Protein AF-A0A354JS98-F1 (afdb_monomer)

Radius of gyration: 16.44 Å; Cα contacts (8 Å, |Δi|>4): 224; chains: 1; bounding box: 30×40×47 Å

Structure (mmCIF, N/CA/C/O backbone):
data_AF-A0A354JS98-F1
#
_entry.id   AF-A0A354JS98-F1
#
loop_
_atom_site.group_PDB
_atom_site.id
_atom_site.type_symbol
_atom_site.label_atom_id
_atom_site.label_alt_id
_atom_site.label_comp_id
_atom_site.label_asym_id
_atom_site.label_entity_id
_atom_site.label_seq_id
_atom_site.pdbx_PDB_ins_code
_atom_site.Cartn_x
_atom_site.Cartn_y
_atom_site.Cartn_z
_atom_site.occupancy
_atom_site.B_iso_or_equiv
_atom_site.auth_seq_id
_atom_site.auth_comp_id
_atom_site.auth_asym_id
_atom_site.auth_atom_id
_atom_site.pdbx_PDB_model_num
ATOM 1 N N . MET A 1 1 ? 10.397 -29.725 30.280 1.00 52.09 1 MET A N 1
ATOM 2 C CA . MET A 1 1 ? 10.888 -28.496 29.608 1.00 52.09 1 MET A CA 1
ATOM 3 C C . MET A 1 1 ? 10.385 -28.282 28.173 1.00 52.09 1 MET A C 1
ATOM 5 O O . MET A 1 1 ? 10.429 -27.148 27.729 1.00 52.09 1 MET A O 1
ATOM 9 N N . LYS A 1 2 ? 9.846 -29.285 27.450 1.00 50.34 2 LYS A N 1
ATOM 10 C CA . LYS A 1 2 ? 9.304 -29.074 26.085 1.00 50.34 2 LYS A CA 1
ATOM 11 C C . LYS A 1 2 ? 7.901 -28.435 26.023 1.00 50.34 2 LYS A C 1
ATOM 13 O O . LYS A 1 2 ? 7.589 -27.791 25.032 1.00 50.34 2 LYS A O 1
ATOM 18 N N . GLN A 1 3 ? 7.075 -28.561 27.069 1.00 50.25 3 GLN A N 1
ATOM 19 C CA . GLN A 1 3 ? 5.713 -27.999 27.054 1.00 50.25 3 GLN A CA 1
ATOM 20 C C . GLN A 1 3 ? 5.657 -26.477 27.264 1.00 50.25 3 GLN A C 1
ATOM 22 O O . GLN A 1 3 ? 4.811 -25.825 26.662 1.00 50.25 3 GLN A O 1
ATOM 27 N N . LEU A 1 4 ? 6.586 -25.889 28.033 1.00 48.28 4 LEU A N 1
ATOM 28 C CA . LEU A 1 4 ? 6.614 -24.433 28.241 1.00 48.28 4 LEU A CA 1
ATOM 29 C C . LEU A 1 4 ? 6.914 -23.668 26.940 1.00 48.28 4 LEU A C 1
ATOM 31 O O . LEU A 1 4 ? 6.246 -22.686 26.655 1.00 48.28 4 LEU A O 1
ATOM 35 N N . LEU A 1 5 ? 7.854 -24.153 26.118 1.00 53.56 5 LEU A N 1
ATOM 36 C CA . LEU A 1 5 ? 8.193 -23.544 24.821 1.00 53.56 5 LEU A CA 1
ATOM 37 C C . LEU A 1 5 ? 7.005 -23.523 23.842 1.00 53.56 5 LEU A C 1
ATOM 39 O O . LEU A 1 5 ? 6.839 -22.553 23.108 1.00 53.56 5 LEU A O 1
ATOM 43 N N . SER A 1 6 ? 6.155 -24.556 23.857 1.00 54.41 6 SER A N 1
ATOM 44 C CA . SER A 1 6 ? 4.988 -24.646 22.968 1.00 54.41 6 SER A CA 1
ATOM 45 C C . SER A 1 6 ? 3.874 -23.667 23.348 1.00 54.41 6 SER A C 1
ATOM 47 O O . SER A 1 6 ? 3.207 -23.140 22.462 1.00 54.41 6 SER A O 1
ATOM 49 N N . VAL A 1 7 ? 3.666 -23.420 24.645 1.00 56.53 7 VAL A N 1
ATOM 50 C CA . VAL A 1 7 ? 2.613 -22.516 25.136 1.00 56.53 7 VAL A CA 1
ATOM 51 C C . VAL A 1 7 ? 2.995 -21.056 24.890 1.00 56.53 7 VAL A C 1
ATOM 53 O O . VAL A 1 7 ? 2.169 -20.287 24.404 1.00 56.53 7 VAL A O 1
ATOM 56 N N . THR A 1 8 ? 4.253 -20.673 25.131 1.00 53.62 8 THR A N 1
ATOM 57 C CA . THR A 1 8 ? 4.717 -19.303 24.863 1.00 53.62 8 THR A CA 1
ATOM 58 C C . THR A 1 8 ? 4.681 -18.975 23.371 1.00 53.62 8 THR A C 1
ATOM 60 O O . THR A 1 8 ? 4.255 -17.887 22.995 1.00 53.62 8 THR A O 1
ATOM 63 N N . LEU A 1 9 ? 5.053 -19.930 22.509 1.00 52.62 9 LEU A N 1
ATOM 64 C CA . LEU A 1 9 ? 4.983 -19.765 21.056 1.00 52.62 9 LEU A CA 1
ATOM 65 C C . LEU A 1 9 ? 3.535 -19.576 20.576 1.00 52.62 9 LEU A C 1
ATOM 67 O O . LEU A 1 9 ? 3.267 -18.685 19.775 1.00 52.62 9 LEU A O 1
ATOM 71 N N . PHE A 1 10 ? 2.588 -20.350 21.117 1.00 53.75 10 PHE A N 1
ATOM 72 C CA . PHE A 1 10 ? 1.164 -20.195 20.805 1.00 53.75 10 PHE A CA 1
ATOM 73 C C . PHE A 1 10 ? 0.607 -18.838 21.251 1.00 53.75 10 PHE A C 1
ATOM 75 O O . PHE A 1 10 ? -0.144 -18.216 20.505 1.00 53.75 10 PHE A O 1
ATOM 82 N N . ILE A 1 11 ? 0.995 -18.349 22.435 1.00 53.97 11 ILE A N 1
ATOM 83 C CA . ILE A 1 11 ? 0.568 -17.037 22.948 1.00 53.97 11 ILE A CA 1
ATOM 84 C C . ILE A 1 11 ? 1.119 -15.896 22.080 1.00 53.97 11 ILE A C 1
ATOM 86 O O . ILE A 1 11 ? 0.388 -14.949 21.803 1.00 53.97 11 ILE A O 1
ATOM 90 N N . ILE A 1 12 ? 2.368 -15.993 21.613 1.00 51.97 12 ILE A N 1
ATOM 91 C CA . ILE A 1 12 ? 2.982 -14.9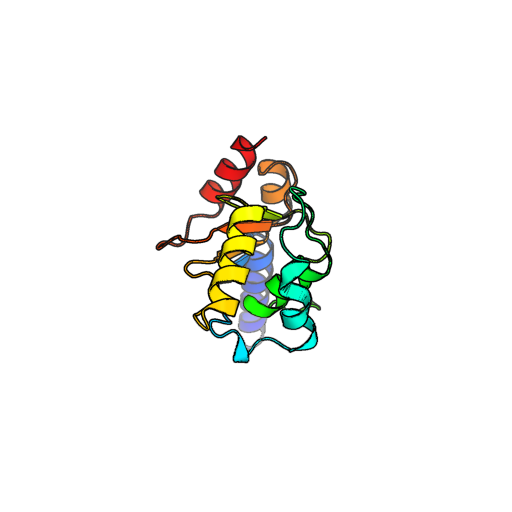96 20.718 1.00 51.97 12 ILE A CA 1
ATOM 92 C C . ILE A 1 12 ? 2.290 -14.988 19.345 1.00 51.97 12 ILE A C 1
ATOM 94 O O . ILE A 1 12 ? 1.943 -13.928 18.831 1.00 51.97 12 ILE A O 1
ATOM 98 N N . ILE A 1 13 ? 2.023 -16.162 18.767 1.00 53.16 13 ILE A N 1
ATOM 99 C CA . ILE A 1 13 ? 1.314 -16.271 17.482 1.00 53.16 13 ILE A CA 1
ATOM 100 C C . ILE A 1 13 ? -0.126 -15.746 17.607 1.00 53.16 13 ILE A C 1
ATOM 102 O O . ILE A 1 13 ? -0.634 -15.080 16.705 1.00 53.16 13 ILE A O 1
ATOM 106 N N . PHE A 1 14 ? -0.795 -16.016 18.731 1.00 50.31 14 PHE A N 1
ATOM 107 C CA . PHE A 1 14 ? -2.160 -15.551 18.963 1.00 50.31 14 PHE A CA 1
ATOM 108 C C . PHE A 1 14 ? -2.218 -14.038 19.225 1.00 50.31 14 PHE A C 1
ATOM 110 O O . PHE A 1 14 ? -3.100 -13.367 18.695 1.00 50.31 14 PHE A O 1
ATOM 117 N N . SER A 1 15 ? -1.260 -13.463 19.960 1.00 45.34 15 SER A N 1
ATOM 118 C CA . SER A 1 15 ? -1.198 -12.013 20.193 1.00 45.34 15 SER A CA 1
ATOM 119 C C . SER A 1 15 ? -0.894 -11.221 18.917 1.00 45.34 15 SER A C 1
ATOM 121 O O . SER A 1 15 ? -1.490 -10.163 18.716 1.00 45.34 15 SER A O 1
ATOM 123 N N . MET A 1 16 ? -0.090 -11.767 17.996 1.00 49.91 16 MET A N 1
ATOM 124 C CA . MET A 1 16 ? 0.103 -11.198 16.652 1.00 49.91 16 MET A CA 1
ATOM 125 C C . MET A 1 16 ? -1.179 -11.173 15.808 1.00 49.91 16 MET A C 1
ATOM 127 O O . MET A 1 16 ? -1.287 -10.345 14.914 1.00 49.91 16 MET A O 1
ATOM 131 N N . LYS A 1 17 ? -2.160 -12.048 16.076 1.00 52.03 17 LYS A N 1
ATOM 132 C CA . LYS A 1 17 ? -3.484 -11.995 15.425 1.00 52.03 17 LYS A CA 1
ATOM 133 C C . LYS A 1 17 ? -4.448 -11.016 16.102 1.00 52.03 17 LYS A C 1
ATOM 135 O O . LYS A 1 17 ? -5.397 -10.566 15.465 1.00 52.03 17 LYS A O 1
ATOM 140 N N . ILE A 1 18 ? -4.226 -10.697 17.381 1.00 52.81 18 ILE A N 1
ATOM 141 C CA . ILE A 1 18 ? -5.050 -9.744 18.141 1.00 52.81 18 ILE A CA 1
ATOM 142 C C . ILE A 1 18 ? -4.742 -8.303 17.723 1.00 52.81 18 ILE A C 1
ATOM 144 O O . ILE A 1 18 ? -5.649 -7.475 17.697 1.00 52.81 18 ILE A O 1
ATOM 148 N N . PHE A 1 19 ? -3.501 -7.994 17.350 1.00 61.78 19 PHE A N 1
ATOM 149 C CA . PHE A 1 19 ? -3.113 -6.680 16.838 1.00 61.78 19 PHE A CA 1
ATOM 150 C C . PHE A 1 19 ? -2.983 -6.708 15.313 1.00 61.78 19 PHE A C 1
ATOM 152 O O . PHE A 1 19 ? -2.596 -7.718 14.737 1.00 61.78 19 PHE A O 1
ATOM 159 N N . GLY A 1 20 ? -3.336 -5.605 14.647 1.00 75.94 20 GLY A N 1
ATOM 160 C CA . GLY A 1 20 ? -3.056 -5.450 13.220 1.00 75.94 20 GLY A CA 1
ATOM 161 C C . GLY A 1 20 ? -1.573 -5.671 12.897 1.00 75.94 20 GLY A C 1
ATOM 162 O O . GLY A 1 20 ? -0.706 -5.440 13.742 1.00 75.94 20 GLY A O 1
ATOM 163 N N . GLN A 1 21 ? -1.285 -6.123 11.680 1.00 90.50 21 GLN A N 1
ATOM 164 C CA . GLN A 1 21 ? 0.074 -6.446 11.241 1.00 90.50 21 GLN A CA 1
ATOM 165 C C . GLN A 1 21 ? 0.676 -5.263 10.486 1.00 90.50 21 GLN A C 1
ATOM 167 O O . GLN A 1 21 ? -0.036 -4.526 9.806 1.00 90.50 21 GLN A O 1
ATOM 172 N N . ILE A 1 22 ? 1.985 -5.068 10.608 1.00 93.38 22 ILE A N 1
ATOM 173 C CA . ILE A 1 22 ? 2.705 -3.976 9.954 1.00 93.38 22 ILE A CA 1
ATOM 174 C C . ILE A 1 22 ? 3.787 -4.588 9.074 1.00 93.38 22 ILE A C 1
ATOM 176 O O . ILE A 1 22 ? 4.585 -5.390 9.553 1.00 93.38 22 ILE A O 1
ATOM 180 N N . TYR A 1 23 ? 3.821 -4.180 7.810 1.00 94.44 23 TYR A N 1
ATOM 181 C CA . TYR A 1 23 ? 4.825 -4.586 6.838 1.00 94.44 23 TYR A CA 1
ATOM 182 C C . TYR A 1 23 ? 5.578 -3.352 6.350 1.00 94.44 23 TYR A C 1
ATOM 184 O O . TYR A 1 23 ? 4.989 -2.412 5.811 1.00 94.44 23 TYR A O 1
ATOM 192 N N . GLU A 1 24 ? 6.892 -3.357 6.538 1.00 94.38 24 GLU A N 1
ATOM 193 C CA . GLU A 1 24 ? 7.781 -2.377 5.920 1.00 94.38 24 GLU A CA 1
ATOM 194 C C . GLU A 1 24 ? 8.058 -2.769 4.470 1.00 94.38 24 GLU A C 1
ATOM 196 O O . GLU A 1 24 ? 8.098 -3.957 4.143 1.00 94.38 24 GLU A O 1
ATOM 201 N N . LEU A 1 25 ? 8.270 -1.778 3.605 1.00 95.25 25 LEU A N 1
ATOM 202 C CA . LEU A 1 25 ? 8.680 -1.993 2.221 1.00 95.25 25 LEU A CA 1
ATOM 203 C C . LEU A 1 25 ? 9.910 -2.913 2.148 1.00 95.25 25 LEU A C 1
ATOM 205 O O . LEU A 1 25 ? 10.941 -2.633 2.753 1.00 95.25 25 LEU A O 1
ATOM 209 N N . GLN A 1 26 ? 9.802 -4.005 1.392 1.00 97.00 26 GLN A N 1
ATOM 210 C CA . GLN A 1 26 ? 10.869 -5.001 1.261 1.00 97.00 26 GLN A CA 1
ATOM 211 C C . GLN A 1 26 ? 11.573 -4.932 -0.095 1.00 97.00 26 GLN A C 1
ATOM 213 O O . GLN A 1 26 ? 12.763 -5.234 -0.179 1.00 97.00 26 GLN A O 1
ATOM 218 N N . VAL A 1 27 ? 10.863 -4.543 -1.157 1.00 96.94 27 VAL A N 1
ATOM 219 C CA . VAL A 1 27 ? 11.417 -4.439 -2.513 1.00 96.94 27 VAL A CA 1
ATOM 220 C C . VAL A 1 27 ? 11.633 -2.977 -2.868 1.00 96.94 27 VAL A C 1
ATOM 222 O O . VAL A 1 27 ? 10.683 -2.203 -3.001 1.00 96.94 27 VAL A O 1
ATOM 225 N N . HIS A 1 28 ? 12.902 -2.614 -3.033 1.00 96.50 28 HIS A N 1
ATOM 226 C CA . HIS A 1 28 ? 13.326 -1.237 -3.277 1.00 96.50 28 HIS A CA 1
ATOM 227 C C . HIS A 1 28 ? 13.665 -0.980 -4.745 1.00 96.50 28 HIS A C 1
ATOM 229 O O . HIS A 1 28 ? 13.554 0.156 -5.200 1.00 96.50 28 HIS A O 1
ATOM 235 N N . ASN A 1 29 ? 14.070 -2.012 -5.488 1.00 95.88 29 ASN A N 1
ATOM 236 C CA . ASN A 1 29 ? 14.478 -1.896 -6.882 1.00 95.88 29 ASN A CA 1
ATOM 237 C C . ASN A 1 29 ? 13.419 -2.502 -7.814 1.00 95.88 29 ASN A C 1
ATOM 239 O O . ASN A 1 29 ? 12.991 -3.639 -7.626 1.00 95.88 29 ASN A O 1
ATOM 243 N N . PHE A 1 30 ? 13.027 -1.764 -8.856 1.00 95.81 30 PHE A N 1
ATOM 244 C CA . PHE A 1 30 ? 12.091 -2.257 -9.869 1.00 95.81 30 PHE A CA 1
ATOM 245 C C . PHE A 1 30 ? 12.610 -3.477 -10.639 1.00 95.81 30 PHE A C 1
ATOM 247 O O . PHE A 1 30 ? 11.801 -4.280 -11.089 1.00 95.81 30 PHE A O 1
ATOM 254 N N . ALA A 1 31 ? 13.930 -3.665 -10.743 1.00 95.00 31 ALA A N 1
ATOM 255 C CA . ALA A 1 31 ? 14.526 -4.839 -11.384 1.00 95.00 31 ALA A CA 1
ATOM 256 C C . ALA A 1 31 ? 14.240 -6.160 -10.641 1.00 95.00 31 ALA A C 1
ATOM 258 O O . ALA A 1 31 ? 14.360 -7.231 -11.229 1.00 95.00 31 ALA A O 1
ATOM 259 N N . GLU A 1 32 ? 13.865 -6.097 -9.359 1.00 96.75 32 GLU A N 1
ATOM 260 C CA . GLU A 1 32 ? 13.445 -7.270 -8.582 1.00 96.75 32 GLU A CA 1
ATOM 261 C C . GLU A 1 32 ? 11.972 -7.632 -8.822 1.00 96.75 32 GLU A C 1
ATOM 263 O O . GLU A 1 32 ? 11.535 -8.715 -8.435 1.00 96.75 32 GLU A O 1
ATOM 268 N N . ILE A 1 33 ? 11.190 -6.731 -9.428 1.00 96.62 33 ILE A N 1
ATOM 269 C CA . ILE A 1 33 ? 9.759 -6.923 -9.650 1.00 96.62 33 ILE A CA 1
ATOM 270 C C . ILE A 1 33 ? 9.546 -7.743 -10.931 1.00 96.62 33 ILE A C 1
ATOM 272 O O . ILE A 1 33 ? 10.070 -7.371 -11.984 1.00 96.62 33 ILE A O 1
ATOM 276 N N . PRO A 1 34 ? 8.751 -8.829 -10.880 1.00 96.31 34 PRO A N 1
ATOM 277 C CA . PRO A 1 34 ? 8.497 -9.671 -12.032 1.00 96.31 34 PRO A CA 1
ATOM 278 C C . PRO A 1 34 ? 7.940 -8.888 -13.221 1.00 96.31 34 PRO A C 1
ATOM 280 O O . PRO A 1 34 ? 7.093 -7.997 -13.078 1.00 96.31 34 PRO A O 1
ATOM 283 N N . THR A 1 35 ? 8.416 -9.231 -14.417 1.00 95.56 35 THR A N 1
ATOM 284 C CA . THR A 1 35 ? 8.108 -8.495 -15.645 1.00 95.56 35 THR A CA 1
ATOM 285 C C . THR A 1 35 ? 6.611 -8.501 -15.964 1.00 95.56 35 THR A C 1
ATOM 287 O O . THR A 1 35 ? 6.064 -7.496 -16.413 1.00 95.56 35 THR A O 1
ATOM 290 N N . GLU A 1 36 ? 5.912 -9.599 -15.672 1.00 93.81 36 GLU A N 1
ATOM 291 C CA . GLU A 1 36 ? 4.462 -9.719 -15.833 1.00 93.81 36 GLU A CA 1
ATOM 292 C C . GLU A 1 36 ? 3.672 -8.743 -14.956 1.00 93.81 36 GLU A C 1
ATOM 294 O O . GLU A 1 36 ? 2.528 -8.412 -15.272 1.00 93.81 36 GLU A O 1
ATOM 299 N N . LEU A 1 37 ? 4.273 -8.271 -13.867 1.00 94.50 37 LEU A N 1
ATOM 300 C CA . LEU A 1 37 ? 3.673 -7.310 -12.962 1.00 94.50 37 LEU A CA 1
ATOM 301 C C . LEU A 1 37 ? 4.018 -5.885 -13.397 1.00 94.50 37 LEU A C 1
ATOM 303 O O . LEU A 1 37 ? 3.119 -5.060 -13.570 1.00 94.50 37 LEU A O 1
ATOM 307 N N . ILE A 1 38 ? 5.303 -5.600 -13.629 1.00 95.19 38 ILE A N 1
ATOM 308 C CA . ILE A 1 38 ? 5.756 -4.235 -13.923 1.00 95.19 38 ILE A CA 1
ATOM 309 C C . ILE A 1 38 ? 5.326 -3.741 -15.311 1.00 95.19 38 ILE A C 1
ATOM 311 O O . ILE A 1 38 ? 5.039 -2.559 -15.474 1.00 95.19 38 ILE A O 1
ATOM 315 N N . ASN A 1 39 ? 5.144 -4.635 -16.290 1.00 95.06 39 ASN A N 1
ATOM 316 C CA . ASN A 1 39 ? 4.618 -4.270 -17.613 1.00 95.06 39 ASN A CA 1
ATOM 317 C C . ASN A 1 39 ? 3.178 -3.726 -17.568 1.00 95.06 39 ASN A C 1
ATOM 319 O O . ASN A 1 39 ? 2.686 -3.188 -18.557 1.00 95.06 39 ASN A O 1
ATOM 323 N N . HIS A 1 40 ? 2.494 -3.859 -16.431 1.00 96.69 40 HIS A N 1
ATOM 324 C CA . HIS A 1 40 ? 1.145 -3.355 -16.206 1.00 96.69 40 HIS A CA 1
ATOM 325 C C . HIS A 1 40 ? 1.106 -2.108 -15.310 1.00 96.69 40 HIS A C 1
ATOM 327 O O . HIS A 1 40 ? 0.054 -1.785 -14.762 1.00 96.69 40 HIS A O 1
ATOM 333 N N . ILE A 1 41 ? 2.222 -1.384 -15.178 1.00 96.56 41 ILE A N 1
ATOM 334 C CA . ILE A 1 41 ? 2.335 -0.186 -14.330 1.00 96.56 41 ILE A CA 1
ATOM 335 C C . ILE A 1 41 ? 1.322 0.921 -14.669 1.00 96.56 41 ILE A C 1
ATOM 337 O O . ILE A 1 41 ? 0.801 1.587 -13.774 1.00 96.56 41 ILE A O 1
ATOM 341 N N . GLU A 1 42 ? 0.937 1.026 -15.941 1.00 97.50 42 GLU A N 1
ATOM 342 C CA . GLU A 1 42 ? -0.099 1.950 -16.424 1.00 97.50 42 GLU A CA 1
ATOM 343 C C . GLU A 1 42 ? -1.524 1.579 -15.985 1.00 97.50 42 GLU A C 1
ATOM 345 O O . GLU A 1 42 ? -2.439 2.390 -16.089 1.00 97.50 42 GLU A O 1
ATOM 350 N N . LYS A 1 43 ? -1.741 0.362 -15.469 1.00 97.81 43 LYS A N 1
ATOM 351 C CA . LYS A 1 43 ? -3.051 -0.104 -14.981 1.00 97.81 43 LYS A CA 1
ATOM 352 C C . LYS A 1 43 ? -3.261 0.136 -13.481 1.00 97.81 43 LYS A C 1
ATOM 354 O O . LYS A 1 43 ? -4.321 -0.192 -12.946 1.00 97.81 43 LYS A O 1
ATOM 359 N N . MET A 1 44 ? -2.265 0.685 -12.789 1.00 97.88 44 MET A N 1
ATOM 360 C CA . MET A 1 44 ? -2.342 1.011 -11.365 1.00 97.88 44 MET A CA 1
ATOM 361 C C . MET A 1 44 ? -2.760 2.469 -11.152 1.00 97.88 44 MET A C 1
ATOM 363 O O . MET A 1 44 ? -2.350 3.344 -11.903 1.00 97.88 44 MET A O 1
ATOM 367 N N . GLY A 1 45 ? -3.561 2.770 -10.132 1.00 97.00 45 GLY A N 1
ATOM 368 C CA . GLY A 1 45 ? -4.009 4.134 -9.830 1.00 97.00 45 GLY A CA 1
ATOM 369 C C . GLY A 1 45 ? -4.793 4.790 -10.966 1.00 97.00 45 GLY A C 1
ATOM 370 O O . GLY A 1 45 ? -4.650 5.989 -11.188 1.00 97.00 45 GLY A O 1
ATOM 371 N N . VAL A 1 46 ? -5.566 4.000 -11.716 1.00 96.56 46 VAL A N 1
ATOM 372 C CA . VAL A 1 46 ? -6.409 4.473 -12.832 1.00 96.56 46 VAL A CA 1
ATOM 373 C C . VAL A 1 46 ? -7.770 4.995 -12.367 1.00 96.56 46 VAL A C 1
ATOM 375 O O . VAL A 1 46 ? -8.501 5.611 -13.138 1.00 96.56 46 VAL A O 1
ATOM 378 N N . ASP A 1 47 ? -8.109 4.753 -11.102 1.00 96.25 47 ASP A N 1
ATOM 379 C CA . ASP A 1 47 ? -9.354 5.159 -10.468 1.00 96.25 47 ASP A CA 1
A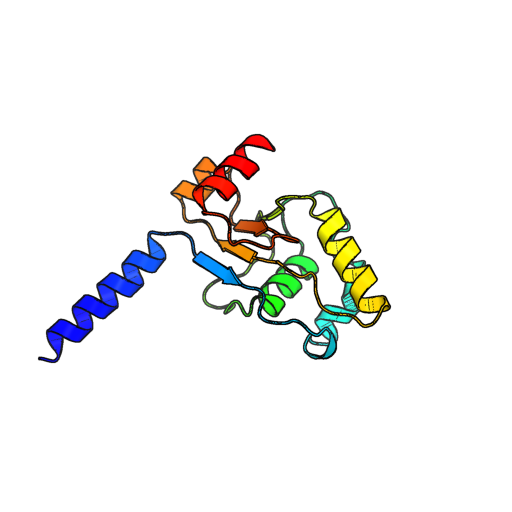TOM 380 C C . ASP A 1 47 ? -9.117 5.641 -9.031 1.00 96.25 47 A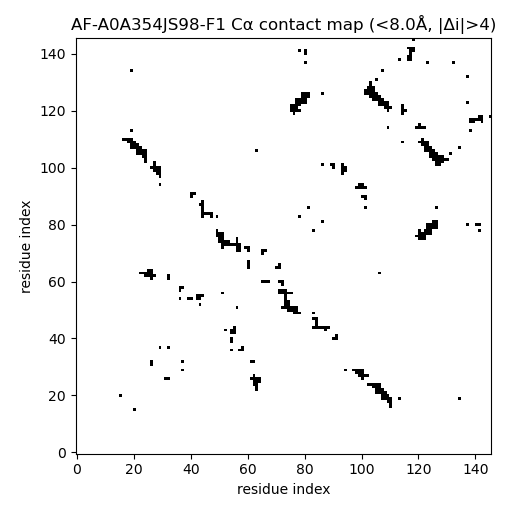SP A C 1
ATOM 382 O O . ASP A 1 47 ? -8.069 5.419 -8.420 1.00 96.25 47 ASP A O 1
ATOM 386 N N . THR A 1 48 ? -10.132 6.298 -8.477 1.00 94.44 48 THR A N 1
ATOM 387 C CA . THR A 1 48 ? -10.148 6.776 -7.090 1.00 94.44 48 THR A CA 1
ATOM 388 C C . THR A 1 48 ? -10.746 5.756 -6.116 1.00 94.44 48 THR A C 1
ATOM 390 O O . THR A 1 48 ? -10.971 6.080 -4.949 1.00 94.44 48 THR A O 1
ATOM 393 N N . SER A 1 49 ? -11.020 4.524 -6.561 1.00 96.62 49 SER A N 1
ATOM 394 C CA . SER A 1 49 ? -11.605 3.489 -5.713 1.00 96.62 49 SER A CA 1
ATOM 395 C C . SER A 1 49 ? -10.639 3.107 -4.599 1.00 96.62 49 SER A C 1
ATOM 397 O O . SER A 1 49 ? -9.462 2.832 -4.829 1.00 96.62 49 SER A O 1
ATOM 399 N N . SER A 1 50 ? -11.159 3.006 -3.376 1.00 96.25 50 SER A N 1
ATOM 400 C CA . SER A 1 50 ? -10.403 2.424 -2.260 1.00 96.25 50 SER A CA 1
ATOM 401 C C . SER A 1 50 ? -10.232 0.909 -2.386 1.00 96.25 50 SER A C 1
ATOM 403 O O . SER A 1 50 ? -9.419 0.331 -1.673 1.00 96.25 50 SER A O 1
ATOM 405 N N . ILE A 1 51 ? -10.983 0.252 -3.272 1.00 98.25 51 ILE A N 1
ATOM 406 C CA . ILE A 1 51 ? -10.809 -1.168 -3.572 1.00 98.25 51 ILE A CA 1
ATOM 407 C C . ILE A 1 51 ? -9.664 -1.302 -4.571 1.00 98.25 51 ILE A C 1
ATOM 409 O O . ILE A 1 51 ? -9.705 -0.701 -5.645 1.00 98.25 51 ILE A O 1
ATOM 413 N N . LEU A 1 52 ? -8.652 -2.086 -4.211 1.00 98.56 52 LEU A N 1
ATOM 414 C CA . LEU A 1 52 ? -7.517 -2.336 -5.087 1.00 98.56 52 LEU A CA 1
ATOM 415 C C . LEU A 1 52 ? -7.922 -3.224 -6.259 1.00 98.56 52 LEU A C 1
ATOM 417 O O . LEU A 1 52 ? -8.511 -4.294 -6.069 1.00 98.56 52 LEU A O 1
ATOM 421 N N . ASN A 1 53 ? -7.552 -2.806 -7.466 1.00 98.38 53 ASN A N 1
ATOM 422 C CA . ASN A 1 53 ? -7.676 -3.648 -8.644 1.00 98.38 53 ASN A CA 1
ATOM 423 C C . ASN A 1 53 ? -6.617 -4.770 -8.634 1.00 98.38 53 ASN A C 1
ATOM 425 O O . ASN A 1 53 ? -5.750 -4.840 -7.756 1.00 98.38 53 ASN A O 1
ATOM 429 N N . GLU A 1 54 ? -6.697 -5.681 -9.605 1.00 97.81 54 GLU A N 1
ATOM 430 C CA . GLU A 1 54 ? -5.790 -6.829 -9.687 1.00 97.81 54 GLU A CA 1
ATOM 431 C C . GLU A 1 54 ? -4.308 -6.427 -9.732 1.00 97.81 54 GLU A C 1
ATOM 433 O O . GLU A 1 54 ? -3.488 -7.020 -9.029 1.00 97.81 54 GLU A O 1
ATOM 438 N N . TYR A 1 55 ? -3.961 -5.415 -10.526 1.00 98.19 55 TYR A N 1
ATOM 439 C CA . TYR A 1 55 ? -2.578 -4.988 -10.733 1.00 98.19 55 TYR A CA 1
ATOM 440 C C . TYR A 1 55 ? -2.016 -4.291 -9.494 1.00 98.19 55 TYR A C 1
ATOM 442 O O . TYR A 1 55 ? -0.911 -4.601 -9.058 1.00 98.19 55 TYR A O 1
ATOM 450 N N . GLU A 1 56 ? -2.811 -3.416 -8.881 1.00 98.50 56 GLU A N 1
ATOM 451 C CA . GLU A 1 56 ? -2.457 -2.711 -7.647 1.00 98.50 56 GLU A CA 1
ATOM 452 C C . GLU A 1 56 ? -2.243 -3.688 -6.488 1.00 98.50 56 GLU A C 1
ATOM 454 O O . GLU A 1 56 ? -1.223 -3.636 -5.802 1.00 98.50 56 GLU A O 1
ATOM 459 N N . GLY A 1 57 ? -3.189 -4.611 -6.284 1.00 97.81 57 GLY A N 1
ATOM 460 C CA . GLY A 1 57 ? -3.114 -5.598 -5.209 1.00 97.81 57 GLY A CA 1
ATOM 461 C C . GLY A 1 57 ? -1.917 -6.531 -5.367 1.00 97.81 57 GLY A C 1
ATOM 462 O O . GLY A 1 57 ? -1.182 -6.747 -4.405 1.00 97.81 57 GLY A O 1
ATOM 463 N N . ARG A 1 58 ? -1.669 -7.039 -6.583 1.00 97.56 58 ARG A N 1
ATOM 464 C CA . ARG A 1 58 ? -0.499 -7.887 -6.865 1.00 97.56 58 ARG A CA 1
ATOM 465 C C . ARG A 1 58 ? 0.813 -7.131 -6.657 1.00 97.56 58 ARG A C 1
ATOM 467 O O . ARG A 1 58 ? 1.713 -7.685 -6.030 1.00 97.56 58 ARG A O 1
ATOM 474 N N . TYR A 1 59 ? 0.916 -5.888 -7.139 1.00 98.00 59 TYR A N 1
ATOM 475 C CA . TYR A 1 59 ? 2.098 -5.038 -6.938 1.00 98.00 59 TYR A CA 1
ATOM 476 C C . TYR A 1 59 ? 2.414 -4.874 -5.454 1.00 98.00 59 TYR A C 1
ATOM 478 O O . TYR A 1 59 ? 3.532 -5.148 -5.022 1.00 98.00 59 TYR A O 1
ATOM 486 N N . LEU A 1 60 ? 1.409 -4.490 -4.667 1.00 98.00 60 LEU A N 1
ATOM 487 C CA . LEU A 1 60 ? 1.563 -4.254 -3.237 1.00 98.00 60 LEU A CA 1
ATOM 488 C C . LEU A 1 60 ? 1.912 -5.544 -2.482 1.00 98.00 60 LEU A C 1
ATOM 490 O O . LEU A 1 60 ? 2.846 -5.535 -1.684 1.00 98.00 60 LEU A O 1
ATOM 494 N N . ASN A 1 61 ? 1.249 -6.667 -2.784 1.00 97.38 61 ASN A N 1
ATOM 495 C CA . ASN A 1 61 ? 1.624 -7.969 -2.219 1.00 97.38 61 ASN A CA 1
ATOM 496 C C . ASN A 1 61 ? 3.111 -8.275 -2.463 1.00 97.38 61 ASN A C 1
ATOM 498 O O . ASN A 1 61 ? 3.806 -8.717 -1.550 1.00 97.38 61 ASN A O 1
ATOM 502 N N . PHE A 1 62 ? 3.602 -8.013 -3.681 1.00 97.38 62 PHE A N 1
ATOM 503 C CA . PHE A 1 62 ? 4.982 -8.294 -4.058 1.00 97.38 62 PHE A CA 1
ATOM 504 C C . PHE A 1 62 ? 5.983 -7.406 -3.309 1.00 97.38 62 PHE A C 1
ATOM 506 O O . PHE A 1 62 ? 6.906 -7.919 -2.675 1.00 97.38 62 PHE A O 1
ATOM 513 N N . ILE A 1 63 ? 5.802 -6.080 -3.329 1.00 97.69 63 ILE A N 1
ATOM 514 C CA . ILE A 1 63 ? 6.805 -5.162 -2.763 1.00 97.69 63 ILE A CA 1
ATOM 515 C C . ILE A 1 63 ? 6.895 -5.217 -1.233 1.00 97.69 63 ILE A C 1
ATOM 517 O O . ILE A 1 63 ? 7.939 -4.886 -0.667 1.00 97.69 63 ILE A O 1
ATOM 521 N N . PHE A 1 64 ? 5.825 -5.655 -0.567 1.00 97.12 64 PHE A N 1
ATOM 522 C CA . PHE A 1 64 ? 5.796 -5.907 0.875 1.00 97.12 64 PHE A CA 1
ATOM 523 C C . PHE A 1 64 ? 6.123 -7.364 1.239 1.00 97.12 64 PHE A C 1
ATOM 525 O O . PHE A 1 64 ? 6.178 -7.684 2.424 1.00 97.12 64 PHE A O 1
ATOM 532 N N . LYS A 1 65 ? 6.366 -8.239 0.248 1.00 95.12 65 LYS A N 1
ATOM 533 C CA . LYS A 1 65 ? 6.597 -9.686 0.419 1.00 95.12 65 LYS A CA 1
ATOM 534 C C . LYS A 1 65 ? 5.533 -10.359 1.294 1.00 95.12 65 LYS A C 1
ATOM 536 O O . LYS A 1 65 ? 5.850 -11.118 2.208 1.00 95.12 65 LYS A O 1
ATOM 541 N N . ILE A 1 66 ? 4.266 -10.067 1.011 1.00 91.56 66 ILE A N 1
ATOM 542 C CA . ILE A 1 66 ? 3.135 -10.711 1.681 1.00 91.56 66 ILE A CA 1
ATOM 543 C C . ILE A 1 66 ? 3.040 -12.153 1.187 1.00 91.56 66 ILE A C 1
ATOM 545 O O . ILE A 1 66 ? 3.011 -12.384 -0.024 1.00 91.56 66 ILE A 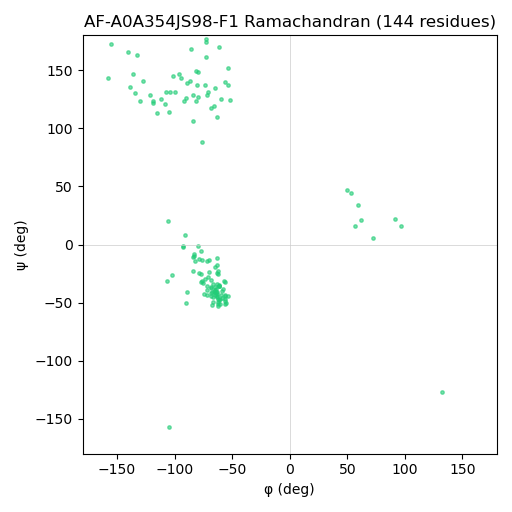O 1
ATOM 549 N N . ASP A 1 67 ? 2.968 -13.113 2.111 1.00 85.50 67 ASP A N 1
ATOM 550 C CA . ASP A 1 67 ? 2.656 -14.493 1.750 1.00 85.50 67 ASP A CA 1
ATOM 551 C C . ASP A 1 67 ? 1.194 -14.564 1.268 1.00 85.50 67 ASP A C 1
ATOM 553 O O . ASP A 1 67 ? 0.278 -14.276 2.048 1.00 85.50 67 ASP A O 1
ATOM 557 N N . PRO A 1 68 ? 0.937 -14.943 0.002 1.00 79.06 68 PRO A N 1
ATOM 558 C CA . PRO A 1 68 ? -0.417 -15.028 -0.531 1.00 79.06 68 PRO A CA 1
ATOM 559 C C . PRO A 1 68 ? -1.296 -16.073 0.175 1.00 79.06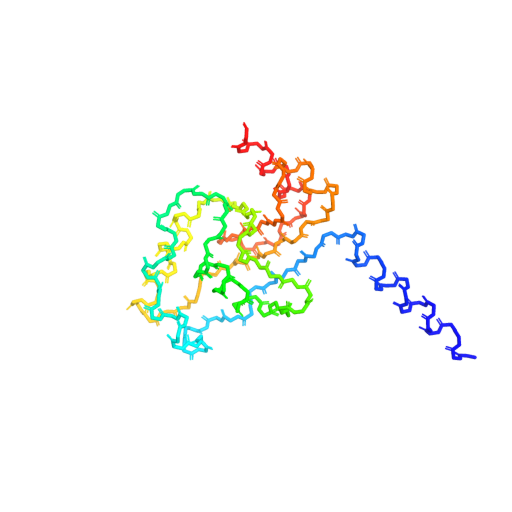 68 PRO A C 1
ATOM 561 O O . PRO A 1 68 ? -2.518 -16.009 0.028 1.00 79.06 68 PRO A O 1
ATOM 564 N N . GLN A 1 69 ? -0.716 -17.025 0.920 1.00 80.44 69 GLN A N 1
ATOM 565 C CA . GLN A 1 69 ? -1.473 -17.960 1.762 1.00 80.44 69 GLN A CA 1
ATOM 566 C C . GLN A 1 69 ? -2.018 -17.289 3.027 1.00 80.44 69 GLN A C 1
ATOM 568 O O . GLN A 1 69 ? -3.080 -17.679 3.515 1.00 80.44 69 GLN A O 1
ATOM 573 N N . ASP A 1 70 ? -1.324 -16.265 3.525 1.00 79.44 70 ASP A N 1
ATOM 574 C CA . ASP A 1 70 ? -1.707 -15.531 4.728 1.00 79.44 70 ASP A CA 1
ATOM 575 C C . ASP A 1 70 ? -2.639 -14.360 4.402 1.00 79.44 70 ASP A C 1
ATOM 577 O O . ASP A 1 70 ? -3.609 -14.104 5.123 1.00 79.44 70 ASP A O 1
ATOM 581 N N . LEU A 1 71 ? -2.362 -13.639 3.312 1.00 87.12 71 LEU A N 1
ATOM 582 C CA . LEU A 1 71 ? -3.132 -12.468 2.913 1.00 87.12 71 LEU A CA 1
ATOM 583 C C . LEU A 1 71 ? -2.978 -12.157 1.421 1.00 87.12 71 LEU A C 1
ATOM 585 O O . LEU A 1 71 ? -1.898 -12.228 0.848 1.00 87.12 71 LEU A O 1
ATOM 589 N N . ASN A 1 72 ? -4.066 -11.698 0.804 1.00 94.38 72 ASN A N 1
ATOM 590 C CA . ASN A 1 72 ? -4.049 -11.147 -0.546 1.00 94.38 72 ASN A CA 1
ATOM 591 C C . ASN A 1 72 ? -4.770 -9.792 -0.577 1.00 94.38 72 ASN A C 1
ATOM 593 O O . ASN A 1 72 ? -5.943 -9.709 -0.201 1.00 94.38 72 ASN A O 1
ATOM 597 N N . LEU A 1 73 ? -4.073 -8.747 -1.037 1.00 97.25 73 LEU A N 1
ATOM 598 C CA . LEU A 1 73 ? -4.599 -7.386 -1.163 1.00 97.25 73 LEU A CA 1
ATOM 599 C C . LEU A 1 73 ? -5.492 -7.155 -2.393 1.00 97.25 73 LEU A C 1
ATOM 601 O O . LEU A 1 73 ? -6.175 -6.133 -2.455 1.00 97.25 73 LEU A O 1
ATOM 605 N N . VAL A 1 74 ? -5.532 -8.070 -3.366 1.00 97.56 74 VAL A N 1
ATOM 606 C CA . VAL A 1 74 ? -6.418 -7.937 -4.535 1.00 97.56 74 VAL A CA 1
ATOM 607 C C . VAL A 1 74 ? -7.880 -7.868 -4.085 1.00 97.56 74 VAL A C 1
ATOM 609 O O . VAL A 1 74 ? -8.359 -8.737 -3.356 1.00 97.56 74 VAL A O 1
ATOM 612 N N . GLY A 1 75 ? -8.592 -6.818 -4.509 1.00 97.88 75 GLY A N 1
ATOM 613 C CA . GLY A 1 75 ? -9.989 -6.585 -4.142 1.00 97.88 75 GLY A CA 1
ATOM 614 C C . GLY A 1 75 ? -10.204 -6.148 -2.690 1.00 97.88 75 GLY A C 1
ATOM 615 O O . GLY A 1 75 ? -11.350 -6.034 -2.255 1.00 97.88 75 GLY A O 1
ATOM 616 N N . LYS A 1 76 ? -9.135 -5.903 -1.921 1.00 97.81 76 LYS A N 1
ATOM 617 C CA . LYS A 1 76 ? -9.241 -5.362 -0.562 1.00 97.81 76 LYS A CA 1
ATOM 618 C C . LYS A 1 76 ? -9.424 -3.859 -0.591 1.00 97.81 76 LYS A C 1
ATOM 620 O O . LYS A 1 76 ? -8.916 -3.168 -1.475 1.00 97.81 76 LYS A O 1
ATOM 625 N N . ARG A 1 77 ? -10.139 -3.354 0.410 1.00 97.81 77 ARG A N 1
ATOM 626 C CA . ARG A 1 77 ? -10.329 -1.926 0.610 1.00 97.81 77 ARG A CA 1
ATOM 627 C C . ARG A 1 77 ? -9.131 -1.367 1.368 1.00 97.81 77 ARG A C 1
ATOM 629 O O . ARG A 1 77 ? -8.994 -1.605 2.566 1.00 97.81 77 ARG A O 1
ATOM 636 N N . VAL A 1 78 ? -8.266 -0.632 0.680 1.00 98.25 78 VAL A N 1
ATOM 637 C CA . VAL A 1 78 ? -7.004 -0.118 1.222 1.00 98.25 78 VAL A CA 1
ATOM 638 C C . VAL A 1 78 ? -6.996 1.403 1.190 1.00 98.25 78 VAL A C 1
ATOM 640 O O . VAL A 1 78 ? -7.198 2.026 0.149 1.00 98.25 78 VAL A O 1
ATOM 643 N N . GLY A 1 79 ? -6.790 2.007 2.357 1.00 97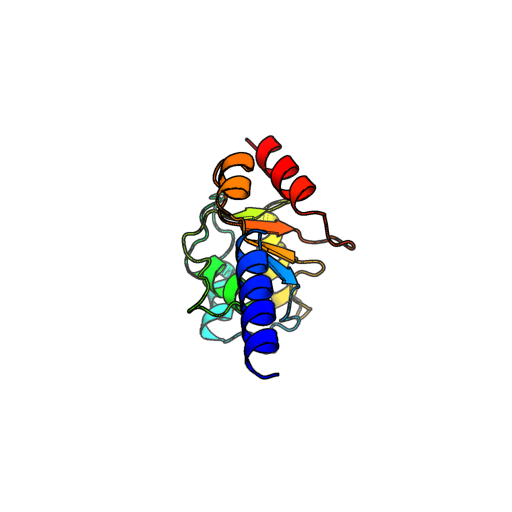.69 79 GLY A N 1
ATOM 644 C CA . GLY A 1 79 ? -6.708 3.455 2.503 1.00 97.69 79 GLY A CA 1
ATOM 645 C C . GLY A 1 79 ? -5.287 3.951 2.268 1.00 97.69 79 GLY A C 1
ATOM 646 O O . GLY A 1 79 ? -4.335 3.327 2.723 1.00 97.69 79 GLY A O 1
ATOM 647 N N . PHE A 1 80 ? -5.122 5.090 1.605 1.00 97.56 80 PHE A N 1
ATOM 648 C CA . PHE A 1 80 ? -3.815 5.726 1.439 1.00 97.56 80 PHE A CA 1
ATOM 649 C C . PHE A 1 80 ? -3.764 6.978 2.316 1.00 97.56 80 PHE A C 1
ATOM 651 O O . PHE A 1 80 ? -4.582 7.889 2.174 1.00 97.56 80 PHE A O 1
ATOM 658 N N . ILE A 1 81 ? -2.806 7.037 3.243 1.00 95.88 81 ILE A N 1
ATOM 659 C CA . ILE A 1 81 ? -2.527 8.255 4.009 1.00 95.88 81 ILE A CA 1
ATOM 660 C C . ILE A 1 81 ? -1.764 9.208 3.087 1.00 95.88 81 ILE A C 1
ATOM 662 O O . ILE A 1 81 ? -0.539 9.185 3.024 1.00 95.88 81 ILE A O 1
ATOM 666 N N . GLY A 1 82 ? -2.537 9.998 2.345 1.00 90.00 82 GLY A N 1
ATOM 667 C CA . GLY A 1 82 ? -2.124 10.721 1.147 1.00 90.00 82 GLY A CA 1
ATOM 668 C C . GLY A 1 82 ? -3.176 10.474 0.067 1.00 90.00 82 GLY A C 1
ATOM 669 O O . GLY A 1 82 ? -4.365 10.644 0.330 1.00 90.00 82 GLY A O 1
ATOM 670 N N . SER A 1 83 ? -2.756 10.025 -1.113 1.00 93.94 83 SER A N 1
ATOM 671 C CA . SER A 1 83 ? -3.640 9.722 -2.242 1.00 93.94 83 SER A CA 1
ATOM 672 C C . SER A 1 83 ? -3.199 8.440 -2.946 1.00 93.94 83 SER A C 1
ATOM 674 O O . SER A 1 83 ? -2.015 8.247 -3.218 1.00 93.94 83 SER A O 1
ATOM 676 N N . LYS A 1 84 ? -4.162 7.567 -3.272 1.00 96.81 84 LYS A N 1
ATOM 677 C CA . LYS A 1 84 ? -3.928 6.364 -4.092 1.00 96.81 84 LYS A CA 1
ATOM 678 C C . LYS A 1 84 ? -3.394 6.744 -5.476 1.00 96.81 84 LYS A C 1
ATOM 680 O O . LYS A 1 84 ? -2.449 6.132 -5.966 1.00 96.81 84 LYS A O 1
ATOM 685 N N . ILE A 1 85 ? -3.995 7.770 -6.082 1.00 97.31 85 ILE A N 1
ATOM 686 C CA . ILE A 1 85 ? -3.597 8.282 -7.396 1.00 97.31 85 ILE A CA 1
ATOM 687 C C . ILE A 1 85 ? -2.152 8.776 -7.350 1.00 97.31 85 ILE A C 1
ATOM 689 O O . ILE A 1 85 ? -1.359 8.389 -8.204 1.00 97.31 85 ILE A O 1
ATOM 693 N N . ASP A 1 86 ? -1.798 9.562 -6.331 1.00 97.31 86 ASP A N 1
ATOM 694 C CA . ASP A 1 86 ? -0.447 10.119 -6.210 1.00 97.31 86 ASP A CA 1
ATOM 695 C C . ASP A 1 86 ? 0.578 9.020 -5.936 1.00 97.31 86 ASP A C 1
ATOM 697 O O . ASP A 1 86 ? 1.633 9.005 -6.555 1.00 97.31 86 ASP A O 1
ATOM 701 N N . TYR A 1 87 ? 0.250 8.046 -5.081 1.00 98.38 87 TYR A N 1
ATOM 702 C CA . TYR A 1 87 ? 1.122 6.903 -4.822 1.00 98.38 87 TYR A CA 1
ATOM 703 C C . TYR A 1 87 ? 1.490 6.158 -6.112 1.00 98.38 87 TYR A C 1
ATOM 705 O O . TYR A 1 87 ? 2.663 5.917 -6.384 1.00 98.38 87 TYR A O 1
ATOM 713 N N . PHE A 1 88 ? 0.498 5.803 -6.932 1.00 98.38 88 PHE A N 1
ATOM 714 C CA . PHE A 1 88 ? 0.759 5.062 -8.167 1.00 98.38 88 PHE A CA 1
ATOM 715 C C . PHE A 1 88 ? 1.319 5.934 -9.292 1.00 98.38 88 PHE A C 1
ATOM 717 O O . PHE A 1 88 ? 2.039 5.422 -10.151 1.00 98.38 88 PHE A O 1
ATOM 724 N N . LYS A 1 89 ? 1.050 7.243 -9.276 1.00 98.00 89 LYS A N 1
ATOM 725 C CA . LYS A 1 89 ? 1.748 8.208 -10.127 1.00 98.00 89 LYS A CA 1
ATOM 726 C C . LYS A 1 89 ? 3.242 8.239 -9.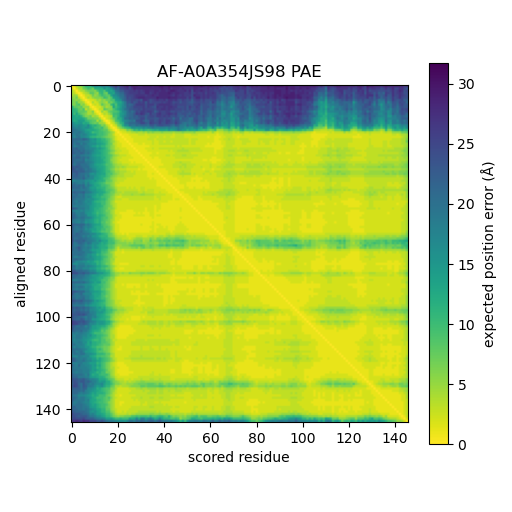790 1.00 98.00 89 LYS A C 1
ATOM 728 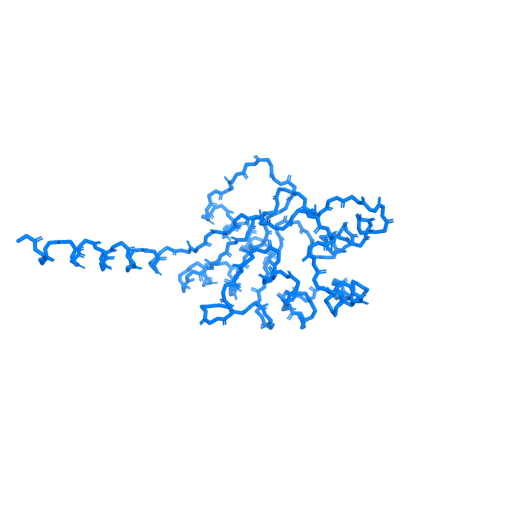O O . LYS A 1 89 ? 4.046 8.031 -10.693 1.00 98.00 89 LYS A O 1
ATOM 733 N N . ASP A 1 90 ? 3.600 8.387 -8.516 1.00 97.94 90 ASP A N 1
ATOM 734 C CA . ASP A 1 90 ? 4.993 8.349 -8.058 1.00 97.94 90 ASP A CA 1
ATOM 735 C C . ASP A 1 90 ? 5.656 7.011 -8.421 1.00 97.94 90 ASP A C 1
ATOM 737 O O . ASP A 1 90 ? 6.816 6.980 -8.827 1.00 97.94 90 ASP A O 1
ATOM 741 N N . THR A 1 91 ? 4.932 5.892 -8.299 1.00 98.00 91 THR A N 1
ATOM 742 C CA . THR A 1 91 ? 5.425 4.573 -8.723 1.00 98.00 91 THR A CA 1
ATOM 743 C C . THR A 1 91 ? 5.783 4.549 -10.212 1.00 98.00 91 THR A C 1
ATOM 745 O O . THR A 1 91 ? 6.861 4.064 -10.557 1.00 98.00 91 THR A O 1
ATOM 748 N N . ARG A 1 92 ? 4.922 5.082 -11.094 1.00 98.00 92 ARG A N 1
ATOM 749 C CA . ARG A 1 92 ? 5.194 5.189 -12.541 1.00 98.00 92 ARG A CA 1
ATOM 750 C C . ARG A 1 92 ? 6.399 6.073 -12.833 1.00 98.00 92 ARG A C 1
ATOM 752 O O . ARG A 1 92 ? 7.307 5.644 -13.536 1.00 98.00 92 ARG A O 1
ATOM 759 N N . GLU A 1 93 ? 6.406 7.291 -12.295 1.00 97.69 93 GLU A N 1
ATOM 760 C CA . GLU A 1 93 ? 7.475 8.268 -12.535 1.00 97.69 93 GLU A CA 1
ATOM 761 C C . GLU A 1 93 ? 8.831 7.678 -12.149 1.00 97.69 93 GLU A C 1
ATOM 763 O O . GLU A 1 93 ? 9.760 7.656 -12.955 1.00 97.69 93 GLU A O 1
ATOM 768 N N . ARG A 1 94 ? 8.912 7.055 -10.972 1.00 97.25 94 ARG A N 1
ATOM 769 C CA . ARG A 1 94 ? 10.148 6.420 -10.520 1.00 97.25 94 ARG A CA 1
ATOM 770 C C . ARG A 1 94 ? 10.602 5.242 -11.354 1.00 97.25 94 ARG A C 1
ATOM 772 O O . ARG 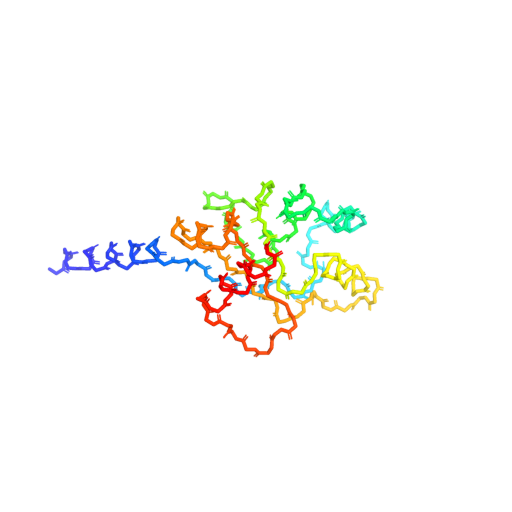A 1 94 ? 11.809 5.061 -11.514 1.00 97.25 94 ARG A O 1
ATOM 779 N N . PHE A 1 95 ? 9.661 4.440 -11.843 1.00 97.12 95 PHE A N 1
ATOM 780 C CA . PHE A 1 95 ? 9.976 3.338 -12.738 1.00 97.12 95 PHE A CA 1
ATOM 781 C C . PHE A 1 95 ? 10.614 3.858 -14.031 1.00 97.12 95 PHE A C 1
ATOM 783 O O . PHE A 1 95 ? 11.674 3.375 -14.424 1.00 97.12 95 PHE A O 1
ATOM 790 N N . TYR A 1 96 ? 10.028 4.888 -14.647 1.00 96.69 96 TYR A N 1
ATOM 791 C CA . TYR A 1 96 ? 10.557 5.485 -15.876 1.00 96.69 96 TYR A CA 1
ATOM 792 C C . TYR A 1 96 ? 11.877 6.235 -15.676 1.00 96.69 96 TYR A C 1
ATOM 794 O O . TYR A 1 96 ? 12.720 6.243 -16.570 1.00 96.69 96 TYR A O 1
ATOM 802 N N . GLU A 1 97 ? 12.091 6.809 -14.495 1.00 96.62 97 GLU A N 1
ATOM 803 C CA . GLU A 1 97 ? 13.356 7.441 -14.109 1.00 96.62 97 GLU A CA 1
ATOM 804 C C . GLU A 1 97 ? 14.431 6.431 -13.666 1.00 96.62 97 GLU A C 1
ATOM 806 O O . GLU A 1 97 ? 15.551 6.828 -13.345 1.00 96.62 97 GLU A O 1
ATOM 811 N N . ASN A 1 98 ? 14.116 5.128 -13.652 1.00 93.06 98 ASN A N 1
ATOM 812 C CA . ASN A 1 98 ? 14.999 4.053 -13.195 1.00 93.06 98 ASN A CA 1
ATOM 813 C C . ASN A 1 98 ? 15.551 4.296 -11.774 1.00 93.06 98 ASN A C 1
ATOM 815 O O . ASN A 1 98 ? 16.742 4.129 -11.498 1.00 93.06 98 ASN A O 1
ATOM 819 N N . THR A 1 99 ? 14.668 4.731 -10.873 1.00 95.69 99 THR A N 1
ATOM 820 C CA . THR A 1 99 ? 14.974 4.966 -9.455 1.00 95.69 99 THR A CA 1
ATOM 821 C C . THR A 1 99 ? 14.400 3.845 -8.574 1.00 95.69 99 THR A C 1
ATOM 823 O O . THR A 1 99 ? 14.209 2.717 -9.026 1.00 95.69 99 THR A O 1
ATOM 826 N N . THR A 1 100 ? 14.173 4.107 -7.286 1.00 96.06 100 THR A N 1
ATOM 827 C CA . THR A 1 100 ? 13.639 3.118 -6.338 1.00 96.06 100 THR A CA 1
ATOM 828 C C . THR A 1 100 ? 12.112 3.060 -6.358 1.00 96.06 100 THR A C 1
ATOM 830 O O . THR A 1 100 ? 11.453 3.960 -6.857 1.00 96.06 100 THR A O 1
ATOM 833 N N . THR A 1 101 ? 11.502 2.059 -5.732 1.00 96.38 101 THR A N 1
ATOM 834 C CA . THR A 1 101 ? 10.065 2.097 -5.403 1.00 96.38 101 THR A CA 1
ATOM 835 C C . THR A 1 101 ? 9.733 3.270 -4.454 1.00 96.38 101 THR A C 1
ATOM 837 O O . THR A 1 101 ? 10.624 3.969 -3.952 1.00 96.38 101 THR A O 1
ATOM 840 N N . VAL A 1 102 ? 8.440 3.547 -4.227 1.00 97.12 102 VAL A N 1
ATOM 841 C CA . VAL A 1 102 ? 7.992 4.669 -3.377 1.00 97.12 102 VAL A CA 1
ATOM 842 C C . VAL A 1 102 ? 8.471 4.471 -1.935 1.00 97.12 102 VAL A C 1
ATOM 844 O O . VAL A 1 102 ? 7.998 3.590 -1.218 1.00 97.12 102 VAL A O 1
ATOM 847 N N . GLY A 1 103 ? 9.421 5.304 -1.510 1.00 92.38 103 GLY A N 1
ATOM 848 C CA . GLY A 1 103 ? 10.078 5.202 -0.209 1.00 92.38 103 GLY A CA 1
ATOM 849 C C . GLY A 1 103 ? 9.195 5.611 0.974 1.00 92.38 103 GLY A C 1
ATOM 850 O O . GLY A 1 103 ? 8.177 6.291 0.833 1.00 92.38 103 GLY A O 1
ATOM 851 N N . GLY A 1 104 ? 9.600 5.184 2.174 1.00 92.88 104 GLY A N 1
ATOM 852 C CA . GLY A 1 104 ? 8.829 5.424 3.401 1.00 92.88 104 GLY A CA 1
ATOM 853 C C . GLY A 1 104 ? 7.446 4.767 3.381 1.00 92.88 104 GLY A C 1
ATOM 854 O O . GLY A 1 104 ? 6.549 5.230 4.086 1.00 92.88 104 GLY A O 1
ATOM 855 N N . SER A 1 105 ? 7.272 3.745 2.533 1.00 96.88 105 SER A N 1
ATOM 856 C CA . SER A 1 105 ? 6.039 2.978 2.405 1.00 96.88 105 SER A CA 1
ATOM 857 C C . SER A 1 105 ? 5.927 1.945 3.520 1.00 96.88 105 SER A C 1
ATOM 859 O O . SER A 1 105 ? 6.822 1.123 3.716 1.00 96.88 105 SER A O 1
ATOM 861 N N . VAL A 1 106 ? 4.802 1.970 4.225 1.00 97.38 106 VAL A N 1
ATOM 862 C CA . VAL A 1 106 ? 4.445 1.019 5.274 1.00 97.38 106 VAL A CA 1
ATOM 863 C C . VAL A 1 106 ? 3.001 0.591 5.072 1.00 97.38 106 VAL A C 1
ATOM 865 O O . VAL A 1 106 ? 2.108 1.431 4.927 1.00 97.38 106 VAL A O 1
ATOM 868 N N . LEU A 1 107 ? 2.781 -0.716 5.095 1.00 97.62 107 LEU A N 1
ATOM 869 C CA . LEU A 1 107 ? 1.473 -1.341 5.016 1.00 97.62 107 LEU A CA 1
ATOM 870 C C . LEU A 1 107 ? 0.997 -1.747 6.414 1.00 97.62 107 LEU A C 1
ATOM 872 O O . LEU A 1 107 ? 1.711 -2.405 7.164 1.00 97.62 107 LEU A O 1
ATOM 876 N N . TYR A 1 108 ? -0.237 -1.382 6.735 1.00 97.06 108 TYR A N 1
ATOM 877 C CA . TYR A 1 108 ? -0.925 -1.710 7.977 1.00 97.06 108 TYR A CA 1
ATOM 878 C C . TYR A 1 108 ? -2.117 -2.602 7.655 1.00 97.06 108 TYR A C 1
ATOM 880 O O . TYR A 1 108 ? -3.062 -2.140 7.026 1.00 97.06 108 TYR A O 1
ATOM 888 N N . ILE A 1 109 ? -2.097 -3.856 8.088 1.00 96.00 109 ILE A N 1
ATOM 889 C CA . ILE A 1 109 ? -3.215 -4.793 7.965 1.00 96.00 109 ILE A CA 1
ATOM 890 C C . ILE A 1 109 ? -4.060 -4.707 9.223 1.00 96.00 109 ILE A C 1
ATOM 892 O O . ILE A 1 109 ? -3.553 -4.903 10.329 1.00 96.00 109 ILE A O 1
ATOM 896 N N . PHE A 1 110 ? -5.346 -4.418 9.067 1.00 95.50 110 PHE A N 1
ATOM 897 C CA . PHE A 1 110 ? -6.229 -4.200 10.199 1.00 95.50 110 PHE A CA 1
ATOM 898 C C . PHE A 1 110 ? -6.880 -5.489 10.684 1.00 95.50 110 PHE A C 1
ATOM 900 O O . PHE A 1 110 ? -7.338 -6.325 9.906 1.00 95.50 110 PHE A O 1
ATOM 907 N N . ASN A 1 111 ? -6.964 -5.622 12.007 1.00 94.31 111 ASN A N 1
ATOM 908 C CA . ASN A 1 111 ? -7.853 -6.597 12.628 1.00 94.31 111 ASN A CA 1
ATOM 909 C C . ASN A 1 111 ? -9.325 -6.140 12.507 1.00 94.31 111 ASN A C 1
ATOM 911 O O . ASN A 1 111 ? -9.619 -5.040 12.032 1.00 94.31 111 ASN A O 1
ATOM 915 N N . ALA A 1 112 ? -10.264 -6.968 12.973 1.00 94.50 112 ALA A N 1
ATOM 916 C CA . ALA A 1 112 ? -11.695 -6.667 12.880 1.00 94.50 112 ALA A CA 1
ATOM 917 C C . ALA A 1 112 ? -12.083 -5.322 13.532 1.00 94.50 112 ALA A C 1
ATOM 919 O O . ALA A 1 112 ? -12.813 -4.542 12.923 1.00 94.50 112 ALA A O 1
ATOM 920 N N . ALA A 1 113 ? -11.545 -5.018 14.718 1.00 94.69 113 ALA A N 1
ATOM 921 C CA . ALA A 1 113 ? -11.848 -3.781 15.440 1.00 94.69 113 ALA A CA 1
ATOM 922 C C . ALA A 1 113 ? -11.293 -2.535 14.725 1.00 94.69 113 ALA A C 1
ATOM 924 O O . ALA A 1 113 ? -11.976 -1.526 14.593 1.00 94.69 113 ALA A O 1
ATOM 925 N N . GLN A 1 114 ? -10.066 -2.612 14.207 1.00 96.06 114 GLN A N 1
ATOM 926 C CA . GLN A 1 114 ? -9.426 -1.531 13.453 1.00 96.06 114 GLN A CA 1
ATOM 927 C C . GLN A 1 114 ? -10.110 -1.297 12.100 1.00 96.06 114 GLN A C 1
ATOM 929 O O . GLN A 1 114 ? -10.252 -0.153 11.661 1.00 96.06 114 GLN A O 1
ATOM 934 N N . LYS A 1 115 ? -10.574 -2.368 11.444 1.00 96.06 115 LYS A N 1
ATOM 935 C CA . LYS A 1 115 ? -11.378 -2.282 10.222 1.00 96.06 115 LYS A CA 1
ATOM 936 C C . LYS A 1 115 ? -12.690 -1.552 10.481 1.00 96.06 115 LYS A C 1
ATOM 938 O O . LYS A 1 115 ? -13.034 -0.648 9.727 1.00 96.06 115 LYS A O 1
ATOM 943 N N . GLU A 1 116 ? -13.397 -1.902 11.549 1.00 96.25 116 GLU A N 1
ATOM 944 C CA . GLU A 1 116 ? -14.621 -1.206 11.948 1.00 96.25 116 GLU A CA 1
ATOM 945 C C . GLU A 1 116 ? -14.348 0.276 12.253 1.00 96.25 116 GLU A C 1
ATOM 947 O O . GLU A 1 116 ? -14.973 1.157 11.661 1.00 96.25 116 GLU A O 1
ATOM 952 N N . GLU A 1 117 ? -13.352 0.570 13.096 1.00 95.94 117 GLU A N 1
ATOM 953 C CA . GLU A 1 117 ? -13.032 1.941 13.509 1.00 95.94 117 GLU A CA 1
ATOM 954 C C . GLU A 1 117 ? -12.581 2.831 12.337 1.00 95.94 117 GLU A C 1
ATOM 956 O O . GLU A 1 117 ? -12.891 4.024 12.313 1.00 95.94 117 GLU A O 1
ATOM 961 N N . SER A 1 118 ? -11.881 2.266 11.349 1.00 96.31 118 SER A N 1
ATOM 962 C CA . SER A 1 118 ? -11.379 3.001 10.179 1.00 96.31 118 SER A CA 1
ATOM 963 C C . SER A 1 118 ? -12.447 3.315 9.122 1.00 96.31 118 SER A C 1
ATOM 965 O O . SER A 1 118 ? -12.140 4.019 8.163 1.00 96.31 118 SER A O 1
ATOM 967 N N . GLY A 1 119 ? -13.686 2.831 9.269 1.00 95.31 119 GLY A N 1
ATOM 968 C CA . GLY A 1 119 ? -14.741 2.990 8.256 1.00 95.31 119 GLY A CA 1
ATOM 969 C C . GLY A 1 119 ? -14.807 1.841 7.241 1.00 95.31 119 GLY A C 1
ATOM 970 O O . GLY A 1 119 ? -15.327 2.000 6.133 1.00 95.31 119 GLY A O 1
ATOM 971 N N . GLY A 1 120 ? -14.282 0.671 7.613 1.00 96.38 120 GLY A N 1
ATOM 972 C CA . GLY A 1 120 ? -14.370 -0.569 6.845 1.00 96.38 120 GLY A CA 1
ATOM 973 C C . GLY A 1 120 ? -13.154 -0.880 5.972 1.00 96.38 120 GLY A C 1
ATOM 974 O O . GLY A 1 120 ? -13.279 -1.724 5.084 1.00 96.38 120 GLY A O 1
ATOM 975 N N . TYR A 1 121 ? -12.005 -0.231 6.186 1.00 97.69 121 TYR A N 1
ATOM 976 C CA . TYR A 1 121 ? -10.773 -0.563 5.464 1.00 97.69 121 TYR A CA 1
ATOM 977 C C . TYR A 1 121 ? -10.181 -1.881 5.960 1.00 97.69 121 TYR A C 1
ATOM 979 O O . TYR A 1 121 ? -10.115 -2.140 7.156 1.00 97.69 121 TYR A O 1
ATOM 987 N N . ASP A 1 122 ? -9.720 -2.712 5.033 1.00 97.25 122 ASP A N 1
ATOM 988 C CA . ASP A 1 122 ? -8.966 -3.926 5.345 1.00 97.25 122 ASP A CA 1
ATOM 989 C C . ASP A 1 122 ? -7.511 -3.603 5.713 1.00 97.25 122 ASP A C 1
ATOM 991 O O . ASP A 1 122 ? -6.894 -4.302 6.517 1.00 97.25 122 ASP A O 1
ATOM 995 N N . ALA A 1 123 ? -6.957 -2.548 5.112 1.00 97.38 123 ALA A N 1
ATOM 996 C CA . ALA A 1 123 ? -5.581 -2.133 5.323 1.00 97.38 123 ALA A CA 1
ATOM 997 C C . ALA A 1 123 ? -5.373 -0.638 5.040 1.00 97.38 123 ALA A C 1
ATOM 999 O O . ALA A 1 123 ? -6.247 0.048 4.503 1.00 97.38 123 ALA A O 1
ATOM 1000 N N . ALA A 1 124 ? -4.178 -0.146 5.356 1.00 98.12 124 ALA A N 1
ATOM 1001 C CA . ALA A 1 124 ? -3.729 1.192 5.012 1.00 98.12 124 ALA A CA 1
ATOM 1002 C C . ALA A 1 124 ? -2.290 1.200 4.496 1.00 98.12 124 ALA A C 1
ATOM 1004 O O . ALA A 1 124 ? -1.452 0.451 4.990 1.00 98.12 124 ALA A O 1
ATOM 1005 N N . ILE A 1 125 ? -1.991 2.108 3.574 1.00 98.31 125 ILE A N 1
ATOM 1006 C CA . ILE A 1 125 ? -0.635 2.444 3.151 1.00 98.31 125 ILE A CA 1
ATOM 1007 C C . ILE A 1 125 ? -0.318 3.858 3.617 1.00 98.31 125 ILE A C 1
ATOM 1009 O O . ILE A 1 125 ? -1.033 4.817 3.320 1.00 98.31 125 ILE A O 1
ATOM 1013 N N . VAL A 1 126 ? 0.781 3.985 4.347 1.00 97.62 126 VAL A N 1
ATOM 1014 C CA . VAL A 1 126 ? 1.445 5.259 4.614 1.00 97.62 126 VAL A CA 1
ATOM 1015 C C . VAL A 1 126 ? 2.670 5.301 3.719 1.00 97.62 126 VAL A C 1
ATOM 1017 O O . VAL A 1 126 ? 3.412 4.332 3.697 1.00 97.62 126 VAL A O 1
ATOM 1020 N N . TYR A 1 127 ? 2.891 6.395 3.000 1.00 96.56 127 TYR A N 1
ATOM 1021 C CA . TYR A 1 127 ? 4.068 6.586 2.152 1.00 96.56 127 TYR A CA 1
ATOM 1022 C C . TYR A 1 127 ? 4.669 7.968 2.404 1.00 96.56 127 TYR A C 1
ATOM 1024 O O . TYR A 1 127 ? 4.040 8.811 3.050 1.00 96.56 127 TYR A O 1
ATOM 1032 N N . TRP A 1 128 ? 5.918 8.179 1.983 1.00 94.31 128 TRP A N 1
ATOM 1033 C CA . TRP A 1 128 ? 6.693 9.387 2.306 1.00 94.31 128 TRP A CA 1
ATOM 1034 C C . TRP A 1 128 ? 6.868 9.688 3.790 1.00 94.31 128 TRP A C 1
ATOM 1036 O O . TRP A 1 128 ? 7.281 10.787 4.170 1.00 94.31 128 TRP A O 1
ATOM 1046 N N . SER A 1 129 ? 6.610 8.706 4.650 1.00 91.00 129 SER A N 1
ATOM 1047 C CA . SER A 1 129 ? 6.820 8.871 6.076 1.00 91.00 129 SER A CA 1
ATOM 1048 C C . SER A 1 129 ? 8.231 8.449 6.451 1.00 91.00 129 SER A C 1
ATOM 1050 O O . SER A 1 129 ? 8.654 7.326 6.194 1.00 91.00 129 SER A O 1
ATOM 1052 N N . LYS A 1 130 ? 8.950 9.351 7.122 1.00 87.31 130 LYS A N 1
ATOM 1053 C CA . LYS A 1 130 ? 10.244 9.045 7.753 1.00 87.31 130 LYS A CA 1
ATOM 1054 C C . LYS A 1 130 ? 10.090 8.260 9.059 1.00 87.31 130 LYS A C 1
ATOM 1056 O O . LYS A 1 130 ? 11.076 7.764 9.587 1.00 87.31 130 LYS A O 1
ATOM 1061 N N . PHE A 1 131 ? 8.871 8.191 9.598 1.00 89.62 131 PHE A N 1
ATOM 1062 C CA . PHE A 1 131 ? 8.581 7.564 10.883 1.00 89.62 131 PHE A CA 1
ATOM 1063 C C . PHE A 1 131 ? 7.466 6.536 10.747 1.00 89.62 131 PHE A C 1
ATOM 1065 O O . PHE A 1 131 ? 6.452 6.790 10.089 1.00 89.62 131 PHE A O 1
ATOM 1072 N N . LEU A 1 132 ? 7.615 5.413 11.445 1.00 92.00 132 LEU A N 1
ATOM 1073 C CA . LEU A 1 132 ? 6.530 4.460 11.609 1.00 92.00 132 LEU A CA 1
ATOM 1074 C C . LEU A 1 132 ? 5.417 5.108 12.444 1.00 92.00 132 LEU A C 1
ATOM 1076 O O . LEU A 1 132 ? 5.630 5.513 13.589 1.00 92.00 132 LEU A O 1
ATOM 1080 N N . LEU A 1 133 ? 4.222 5.238 11.867 1.00 93.56 133 LEU A N 1
ATOM 1081 C CA . LEU A 1 133 ? 3.076 5.782 12.589 1.00 93.56 133 LEU A CA 1
ATOM 1082 C C . LEU A 1 133 ? 2.452 4.696 13.481 1.00 93.56 133 LEU A C 1
ATOM 1084 O O . LEU A 1 133 ? 2.260 3.572 13.014 1.00 93.56 133 LEU A O 1
ATOM 1088 N N . PRO A 1 134 ? 2.072 5.019 14.730 1.00 94.06 134 PRO A N 1
ATOM 1089 C CA . PRO A 1 134 ? 1.214 4.155 15.532 1.00 94.06 134 PRO A CA 1
ATOM 1090 C C . PRO A 1 134 ? -0.081 3.802 14.790 1.00 94.06 134 PRO A C 1
ATOM 1092 O O . PRO A 1 134 ? -0.700 4.676 14.174 1.00 94.06 134 PRO A O 1
ATOM 1095 N N . VAL A 1 135 ? -0.503 2.536 14.863 1.00 94.88 135 VAL A N 1
ATOM 1096 C CA . VAL A 1 135 ? -1.671 2.032 14.115 1.00 94.88 135 VAL A CA 1
ATOM 1097 C C . VAL A 1 135 ? -2.943 2.811 14.457 1.00 94.88 135 VAL A C 1
ATOM 1099 O O . VAL A 1 135 ? -3.715 3.143 13.562 1.00 94.88 135 VAL A O 1
ATOM 1102 N N . ASP A 1 136 ? -3.131 3.194 15.723 1.00 94.56 136 ASP A N 1
ATOM 1103 C CA . ASP A 1 136 ? -4.285 3.988 16.162 1.00 94.56 136 ASP A CA 1
ATOM 1104 C C . ASP A 1 136 ? -4.339 5.359 15.464 1.00 94.56 136 ASP A C 1
ATOM 1106 O O . ASP A 1 136 ? -5.413 5.840 15.104 1.00 94.56 136 ASP A O 1
ATOM 1110 N N . LYS A 1 137 ? -3.182 5.986 15.205 1.00 95.56 137 LYS A N 1
ATOM 1111 C CA . LYS A 1 137 ? -3.113 7.235 14.436 1.00 95.56 137 LYS A CA 1
ATOM 1112 C C . LYS A 1 137 ? -3.485 7.015 12.974 1.00 95.56 137 LYS A C 1
ATOM 1114 O O . LYS A 1 137 ? -4.125 7.889 12.394 1.00 95.56 137 LYS A O 1
ATOM 1119 N N . VAL A 1 138 ? -3.096 5.887 12.381 1.00 96.88 138 VAL A N 1
ATOM 1120 C CA . VAL A 1 138 ? -3.448 5.545 10.993 1.00 96.88 138 VAL A CA 1
ATOM 1121 C C . VAL A 1 138 ? -4.954 5.309 10.869 1.00 96.88 138 VAL A C 1
ATOM 1123 O O . VAL A 1 138 ? -5.601 5.953 10.046 1.00 96.88 138 VAL A O 1
ATOM 1126 N N . VAL A 1 139 ? -5.530 4.492 11.756 1.00 96.88 139 VAL A N 1
ATOM 1127 C CA . VAL A 1 139 ? -6.978 4.230 11.836 1.00 96.88 139 VAL A CA 1
ATOM 1128 C C . VAL A 1 139 ? -7.766 5.534 12.004 1.00 96.88 139 VAL A C 1
ATOM 1130 O O . VAL A 1 139 ? -8.676 5.815 11.223 1.00 96.88 139 VAL A O 1
ATOM 1133 N N . LYS A 1 140 ? -7.361 6.400 12.946 1.00 95.81 140 LYS A N 1
ATOM 1134 C CA . LYS A 1 140 ? -7.995 7.713 13.167 1.00 95.81 140 LYS A CA 1
ATOM 1135 C C . LYS A 1 140 ? -7.899 8.641 11.958 1.00 95.81 140 LYS A C 1
ATOM 1137 O O . LYS A 1 140 ? -8.804 9.446 11.751 1.00 95.81 140 LYS A O 1
ATOM 1142 N N . LYS A 1 141 ? -6.806 8.591 11.188 1.00 95.69 141 LYS A N 1
ATOM 1143 C CA . LYS A 1 141 ? -6.668 9.391 9.961 1.00 95.69 141 LYS A CA 1
ATOM 1144 C C . LYS A 1 141 ? -7.630 8.910 8.876 1.00 95.69 141 LYS A C 1
ATOM 1146 O O . LYS A 1 141 ? -8.292 9.753 8.286 1.00 95.69 141 LYS A O 1
ATOM 1151 N N . LEU A 1 142 ? -7.753 7.597 8.665 1.00 95.38 142 LEU A N 1
ATOM 1152 C CA . LEU A 1 142 ? -8.699 7.037 7.690 1.00 95.38 142 LEU A CA 1
ATOM 1153 C C . LEU A 1 142 ? -10.153 7.322 8.059 1.00 95.38 142 LEU A C 1
ATOM 1155 O O . LEU A 1 142 ? -10.931 7.730 7.204 1.00 95.38 142 LEU A O 1
ATOM 1159 N N . LYS A 1 143 ? -10.496 7.221 9.347 1.00 93.44 143 LYS A N 1
ATOM 1160 C CA . LYS A 1 143 ? -11.833 7.568 9.841 1.00 93.44 143 LYS A CA 1
ATOM 1161 C C . LYS A 1 143 ? -12.250 9.002 9.488 1.00 93.44 143 LYS A C 1
ATOM 1163 O O . LYS A 1 143 ? -13.428 9.249 9.292 1.00 93.44 143 LYS A O 1
ATOM 1168 N N . LYS A 1 144 ? -11.297 9.941 9.419 1.00 89.50 144 LYS A N 1
ATOM 1169 C CA . LYS A 1 144 ? -11.538 11.357 9.076 1.00 89.50 144 LYS A CA 1
ATOM 1170 C C . LYS A 1 144 ? -11.610 11.638 7.572 1.00 89.50 144 LYS A C 1
ATOM 1172 O O . LYS A 1 144 ? -11.905 12.766 7.198 1.00 89.50 144 LYS A O 1
ATOM 1177 N N . GLN A 1 145 ? -11.254 10.671 6.726 1.00 79.50 145 GLN A N 1
ATOM 1178 C CA . GLN A 1 145 ? -11.409 10.781 5.269 1.00 79.50 145 GLN A CA 1
ATOM 1179 C C . GLN A 1 145 ? -12.832 10.410 4.813 1.00 79.50 145 GLN A C 1
ATOM 1181 O O . GLN A 1 145 ? -13.159 10.590 3.641 1.00 79.50 145 GLN A O 1
ATOM 1186 N N . HIS A 1 146 ? -13.648 9.893 5.737 1.00 56.03 146 HIS A N 1
ATOM 1187 C CA . HIS A 1 146 ? -15.081 9.648 5.609 1.00 56.03 146 HIS A CA 1
ATOM 1188 C C . HIS A 1 146 ? -15.886 10.768 6.261 1.00 56.03 146 HIS A C 1
ATOM 1190 O O . HIS A 1 146 ? -16.987 11.040 5.737 1.00 56.03 146 HIS A O 1
#

Solvent-accessible surface area (backbone atoms only — not comparable to full-atom values): 8078 Å² total; per-residue (Å²): 124,73,66,62,59,54,51,54,52,50,52,53,59,49,51,56,63,71,42,55,46,76,39,59,65,66,53,50,50,62,89,79,48,55,63,88,58,59,79,41,50,84,66,29,49,78,56,89,63,48,50,30,50,68,59,43,11,52,50,52,33,56,32,43,65,50,55,69,90,82,50,70,46,50,67,32,34,43,45,46,65,76,45,59,45,55,53,35,47,51,40,45,54,25,57,76,68,71,49,52,48,70,56,48,33,35,40,38,40,44,30,75,68,51,12,58,64,22,74,62,31,49,28,36,40,40,51,76,36,95,61,90,74,58,65,68,59,53,33,56,52,47,38,70,76,108

Sequence (146 aa):
MKQLLSVTLFIIIFSMKIFGQIYELQVHNFAEIPTELINHIEKMGVDTSSILNEYEGRYLNFIFKIDPQDLNLVGKRVGFIGSKIDYFKDTRERFYENTTTVGGSVLYIFNAAQKEESGGYDAAIVYWSKFLLPVDKVVKKLKKQH

pLDDT: mean 89.34, std 15.16, range [45.34, 98.56]

Nearest PDB structures (foldseek):
  6vow-assembly1_A  TM=3.519E-01  e=6.358E+00  Zestomonas thermotolerans

Foldseek 3Di:
DVVVVVVVVVVVVVVCLVFWDKFAFDFWFPVVPDPVLVVCLVVFLPDQALFGAPSRQVVVCVRRVPDVVVDTSHRFREAEPPGSNVQSVQQVVCVVVRGTHQAPWMKIAGHPVLCVLLVRGRIYIYTPDPDDDDSVVVSVSSNVVD

Mean predicted aligned error: 6.35 Å

Secondary structure (DSSP, 8-state):
-HHHHHHHHHHHHHHHHHSPEEEE----BGGGS-HHHHTTGGGSS-S--SB--HHHHHHHHHHTT--TTT---TT-BEEEES-HHHHHHHHHHHHHTT-BS-TT-EEEE--HHHHHHTTS-SEEEE-S-SSPPPHHHHHHHHHTT-